Protein AF-A0A919XK39-F1 (afdb_monomer)

Sequence (81 aa):
MIEILEEPVGETYRSMVSLAFDVCVEFILVKRDQISLNPNAEALLNQLKPYVKKKKRQDHWPGTNLFGHYADVYYLAAPKN

Secondary structure (DSSP, 8-state):
-----S---HHHHHHHHHHHHHH-SEEEEEEETTSPPPHHHHHHHHHHGGGEEEEEEESEETTEE-SS--EEEEEEEPPP-

Structure (mmCIF, N/CA/C/O backbone):
data_AF-A0A919XK39-F1
#
_entry.id   AF-A0A919XK39-F1
#
loop_
_atom_site.group_PDB
_atom_site.id
_atom_site.type_symbol
_atom_site.label_atom_id
_atom_site.label_alt_id
_atom_site.label_comp_id
_atom_site.label_asym_id
_atom_site.label_entity_id
_atom_site.label_seq_id
_atom_site.pdbx_PDB_ins_code
_atom_site.Cartn_x
_atom_site.Cartn_y
_atom_site.Cartn_z
_atom_site.occupancy
_atom_site.B_iso_or_equiv
_atom_site.auth_seq_id
_atom_site.auth_comp_id
_atom_site.auth_asym_id
_atom_site.auth_atom_id
_atom_site.pdbx_PDB_model_num
ATOM 1 N N . MET A 1 1 ? -21.978 -3.971 -8.955 1.00 52.28 1 MET A N 1
ATOM 2 C CA . MET A 1 1 ? -20.640 -3.716 -9.528 1.00 52.28 1 MET A CA 1
ATOM 3 C C . MET A 1 1 ? -20.378 -2.234 -9.342 1.00 52.28 1 MET A C 1
ATOM 5 O O . MET A 1 1 ? -21.279 -1.466 -9.649 1.00 52.28 1 MET A O 1
ATOM 9 N N . ILE A 1 2 ? -19.255 -1.835 -8.743 1.00 60.88 2 ILE A N 1
ATOM 10 C CA . ILE A 1 2 ? -18.887 -0.414 -8.676 1.00 60.88 2 ILE A CA 1
ATOM 11 C C . ILE A 1 2 ? -18.211 -0.101 -10.010 1.00 60.88 2 ILE A C 1
ATOM 13 O O . ILE A 1 2 ? -17.148 -0.650 -10.289 1.00 60.88 2 ILE A O 1
ATOM 17 N N . GLU A 1 3 ? -18.858 0.699 -10.854 1.00 61.16 3 GLU A N 1
ATOM 18 C CA . GLU A 1 3 ? -18.274 1.171 -12.111 1.00 61.16 3 GLU A CA 1
ATOM 19 C C . GLU A 1 3 ? -17.515 2.472 -11.847 1.00 61.16 3 GLU A C 1
ATOM 21 O O . GLU A 1 3 ? -18.105 3.500 -11.522 1.00 61.16 3 GLU A O 1
ATOM 26 N N . ILE A 1 4 ? -16.188 2.406 -11.950 1.00 72.38 4 ILE A N 1
ATOM 27 C CA . ILE A 1 4 ? -15.295 3.558 -11.835 1.00 72.38 4 ILE A CA 1
ATOM 28 C C . ILE A 1 4 ? -14.936 3.971 -13.262 1.00 72.38 4 ILE A C 1
ATOM 30 O O . ILE A 1 4 ? -14.060 3.374 -13.883 1.00 72.38 4 ILE A O 1
ATOM 34 N N . LEU A 1 5 ? -15.689 4.927 -13.808 1.00 80.62 5 LEU A N 1
ATOM 35 C CA . LEU A 1 5 ? -15.523 5.401 -15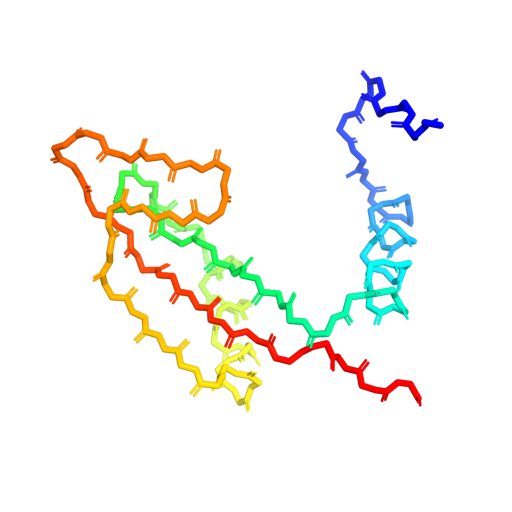.190 1.00 80.62 5 LEU A CA 1
ATOM 36 C C . LEU A 1 5 ? -14.399 6.438 -15.328 1.00 80.62 5 LEU A C 1
ATOM 38 O O . LEU A 1 5 ? -13.823 6.586 -16.402 1.00 80.62 5 LEU A O 1
ATOM 42 N N . GLU A 1 6 ? -14.075 7.125 -14.235 1.00 86.88 6 GLU A N 1
ATOM 43 C CA . GLU A 1 6 ? -13.016 8.127 -14.136 1.00 86.88 6 GLU A CA 1
ATOM 44 C C . GLU A 1 6 ? -12.191 7.869 -12.874 1.00 86.88 6 GLU A C 1
ATOM 46 O O . GLU A 1 6 ? -12.697 7.286 -11.912 1.00 86.88 6 GLU A O 1
ATOM 51 N N . GLU A 1 7 ? -10.931 8.313 -12.864 1.00 86.69 7 GLU A N 1
ATOM 52 C CA . GLU A 1 7 ? -10.066 8.197 -11.687 1.00 86.69 7 GLU A CA 1
ATOM 53 C C . GLU A 1 7 ? -10.749 8.862 -10.475 1.00 86.69 7 GLU A C 1
ATOM 55 O O . GLU A 1 7 ? -11.032 10.066 -10.509 1.00 86.69 7 GLU A O 1
ATOM 60 N N . PRO A 1 8 ? -11.035 8.115 -9.395 1.00 88.94 8 PRO A N 1
ATOM 61 C CA . PRO A 1 8 ? -11.704 8.674 -8.238 1.00 88.94 8 PRO A CA 1
ATOM 62 C C . PRO A 1 8 ? -10.757 9.639 -7.528 1.00 88.94 8 PRO A C 1
ATOM 64 O O . PRO A 1 8 ? -9.643 9.285 -7.149 1.00 88.94 8 PRO A O 1
ATOM 67 N N . VAL A 1 9 ? -11.226 10.862 -7.298 1.00 90.81 9 VAL A N 1
ATOM 68 C CA . VAL A 1 9 ? -10.468 11.912 -6.605 1.00 90.81 9 VAL A CA 1
ATOM 69 C C . VAL A 1 9 ? -11.250 12.460 -5.416 1.00 90.81 9 VAL A C 1
ATOM 71 O O . VAL A 1 9 ? -12.463 12.277 -5.306 1.00 90.81 9 VAL A O 1
ATOM 74 N N . GLY A 1 10 ? -10.544 13.135 -4.506 1.00 91.44 10 GLY A N 1
ATOM 75 C CA . GLY A 1 10 ? -11.149 13.819 -3.362 1.00 91.44 10 GLY A CA 1
ATOM 76 C C . GLY A 1 10 ? -12.027 12.898 -2.511 1.00 91.44 10 GLY A C 1
ATOM 77 O O . GLY A 1 10 ? -11.593 11.826 -2.082 1.00 91.44 10 GLY A O 1
ATOM 78 N N . GLU A 1 11 ? -13.267 13.322 -2.272 1.00 91.31 11 GLU A N 1
ATOM 79 C CA . GLU A 1 11 ? -14.214 12.593 -1.424 1.00 91.31 11 GLU A CA 1
ATOM 80 C C . GLU A 1 11 ? -14.613 11.231 -2.002 1.00 91.31 11 GLU A C 1
ATOM 82 O O . GLU A 1 11 ? -14.748 10.278 -1.243 1.00 91.31 11 GLU A O 1
ATOM 87 N N . THR A 1 12 ? -14.691 11.078 -3.327 1.00 90.31 12 THR A N 1
ATOM 88 C CA . THR A 1 12 ? -14.991 9.775 -3.944 1.00 90.31 12 THR A CA 1
ATOM 89 C C . THR A 1 12 ? -13.907 8.748 -3.619 1.00 90.31 12 THR A C 1
ATOM 91 O O . THR A 1 12 ? -14.209 7.627 -3.207 1.00 90.31 12 THR A O 1
ATOM 94 N N . TYR A 1 13 ? -12.634 9.141 -3.739 1.00 90.25 13 TYR A N 1
ATOM 95 C CA . TYR A 1 13 ? -11.511 8.278 -3.369 1.00 90.25 13 TYR A CA 1
ATOM 96 C C . TYR A 1 13 ? -11.542 7.934 -1.878 1.00 90.25 13 TYR A C 1
ATOM 98 O O . TYR A 1 13 ? -11.381 6.773 -1.499 1.00 90.25 13 TYR A O 1
ATOM 106 N N . ARG A 1 14 ? -11.813 8.934 -1.027 1.00 90.31 14 ARG A N 1
ATOM 107 C CA . ARG A 1 14 ? -11.950 8.743 0.421 1.00 90.31 14 ARG A CA 1
ATOM 108 C C . ARG A 1 14 ? -13.034 7.718 0.745 1.00 90.31 14 ARG A C 1
ATOM 110 O O . ARG A 1 14 ? -12.750 6.773 1.471 1.00 90.31 14 ARG A O 1
ATOM 117 N N . SER A 1 15 ? -14.242 7.875 0.205 1.00 90.75 15 SER A N 1
ATOM 118 C CA . SER A 1 15 ? -15.357 6.956 0.452 1.00 90.75 15 SER A CA 1
ATOM 119 C C . SER A 1 15 ? -15.042 5.535 -0.001 1.00 90.75 15 SER A C 1
ATOM 121 O O . SER A 1 15 ? -15.400 4.585 0.691 1.00 90.75 15 SER A O 1
ATOM 123 N N . MET A 1 16 ? -14.331 5.378 -1.120 1.00 89.62 16 MET A N 1
ATOM 124 C CA . MET A 1 16 ? -13.911 4.065 -1.606 1.00 89.62 16 MET A CA 1
ATOM 125 C C . MET A 1 16 ? -12.914 3.391 -0.654 1.00 89.62 16 MET A C 1
ATOM 127 O O . MET A 1 16 ? -13.067 2.212 -0.340 1.00 89.62 16 MET A O 1
ATOM 131 N N . VAL A 1 17 ? -11.923 4.135 -0.153 1.00 89.31 17 VAL A N 1
ATOM 132 C CA . VAL A 1 17 ? -10.965 3.621 0.839 1.00 89.31 17 VAL A CA 1
ATOM 133 C C . VAL A 1 17 ? -11.663 3.296 2.163 1.00 89.31 17 VAL A C 1
ATOM 135 O O . VAL A 1 17 ? -11.405 2.238 2.729 1.00 89.31 17 VAL A O 1
ATOM 138 N N . SER A 1 18 ? -12.579 4.150 2.631 1.00 89.94 18 SER A N 1
ATOM 139 C CA . SER A 1 18 ? -13.363 3.896 3.847 1.00 89.94 18 SER A CA 1
ATOM 140 C C . SER A 1 18 ? -14.202 2.625 3.728 1.00 89.94 18 SER A C 1
ATOM 142 O O . SER A 1 18 ? -14.123 1.768 4.601 1.00 89.94 18 SER A O 1
ATOM 144 N N . LEU A 1 19 ? -14.929 2.455 2.616 1.00 89.88 19 LEU A N 1
ATOM 145 C CA . LEU A 1 19 ? -15.689 1.231 2.356 1.00 89.88 19 LEU A CA 1
ATOM 146 C C . LEU A 1 19 ? -14.774 0.006 2.359 1.00 89.88 19 LEU A C 1
ATOM 148 O O . LEU A 1 19 ? -15.128 -1.032 2.911 1.00 89.88 19 LEU A O 1
ATOM 152 N N . ALA A 1 20 ? -13.592 0.120 1.752 1.00 89.56 20 ALA A N 1
ATOM 153 C CA . ALA A 1 20 ? -12.631 -0.965 1.769 1.00 89.56 20 ALA A CA 1
ATOM 154 C C . ALA A 1 20 ? -12.224 -1.312 3.212 1.00 89.56 20 ALA A C 1
ATOM 156 O O . ALA A 1 20 ? -12.120 -2.495 3.532 1.00 89.56 20 ALA A O 1
ATOM 157 N N . PHE A 1 21 ? -11.971 -0.322 4.078 1.00 88.31 21 PHE A N 1
ATOM 158 C CA . PHE A 1 21 ? -11.611 -0.571 5.480 1.00 88.31 21 PHE A CA 1
ATOM 159 C C . PHE A 1 21 ? -12.709 -1.309 6.250 1.00 88.31 21 PHE A C 1
ATOM 161 O O . PHE A 1 21 ? -12.379 -2.142 7.089 1.00 88.31 21 PHE A O 1
ATOM 168 N N . ASP A 1 22 ? -13.979 -1.075 5.919 1.00 89.50 22 ASP A N 1
ATOM 169 C CA . ASP A 1 22 ? -15.104 -1.764 6.554 1.00 89.50 22 ASP A CA 1
ATOM 170 C C . ASP A 1 22 ? -15.223 -3.240 6.136 1.00 89.50 22 ASP A C 1
ATOM 172 O O . ASP A 1 22 ? -15.645 -4.080 6.932 1.00 89.50 22 ASP A O 1
ATOM 176 N N . VAL A 1 23 ? -14.871 -3.577 4.889 1.00 90.94 23 VAL A N 1
ATOM 177 C CA . VAL A 1 23 ? -15.105 -4.925 4.330 1.00 90.94 23 VAL A CA 1
ATOM 178 C C . VAL A 1 23 ? -13.861 -5.815 4.300 1.00 90.94 23 VAL A C 1
ATOM 180 O O . VAL A 1 23 ? -13.981 -7.042 4.281 1.00 90.94 23 VAL A O 1
ATOM 183 N N . CYS A 1 24 ? -12.664 -5.231 4.276 1.00 90.25 24 CYS A N 1
ATOM 184 C CA . CYS A 1 24 ? -11.405 -5.964 4.168 1.00 90.25 24 CYS A CA 1
ATOM 185 C C . CYS A 1 24 ? -10.751 -6.172 5.537 1.00 90.25 24 CYS A C 1
ATOM 187 O O . CYS A 1 24 ? -10.878 -5.365 6.447 1.00 90.25 24 CYS A O 1
ATOM 189 N N . VAL A 1 25 ? -9.963 -7.242 5.668 1.00 90.19 25 VAL A N 1
ATOM 190 C CA . VAL A 1 25 ? -9.170 -7.519 6.884 1.00 90.19 25 VAL A CA 1
ATOM 191 C C . VAL A 1 25 ? -7.722 -7.023 6.748 1.00 90.19 25 VAL A C 1
ATOM 193 O O . VAL A 1 25 ? -7.064 -6.665 7.731 1.0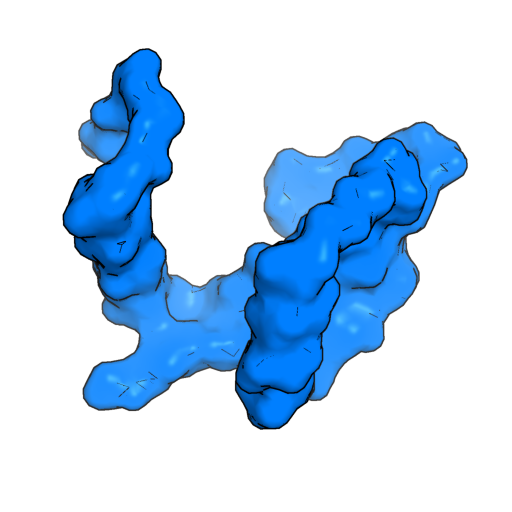0 90.19 25 VAL A O 1
ATOM 196 N N . GLU A 1 26 ? -7.204 -7.008 5.522 1.00 89.62 26 GLU A N 1
ATOM 197 C CA . GLU A 1 26 ? -5.813 -6.691 5.200 1.00 89.62 26 GLU A CA 1
ATOM 198 C C . GLU A 1 26 ? -5.749 -5.887 3.901 1.00 89.62 26 GLU A C 1
ATOM 200 O O . GLU A 1 26 ? -6.531 -6.109 2.977 1.00 89.62 26 GLU A O 1
ATOM 205 N N . PHE A 1 27 ? -4.791 -4.967 3.847 1.00 92.69 27 PHE A N 1
ATOM 206 C CA . PHE A 1 27 ? -4.478 -4.142 2.687 1.00 92.69 27 PHE A CA 1
ATOM 207 C C . PHE A 1 27 ? -3.047 -4.375 2.250 1.00 92.69 27 PHE A C 1
ATOM 209 O O . PHE A 1 27 ? -2.169 -4.623 3.080 1.00 92.69 27 PHE A O 1
ATOM 216 N N . ILE A 1 28 ? -2.805 -4.219 0.951 1.00 94.56 28 ILE A N 1
ATOM 217 C CA . ILE A 1 28 ? -1.455 -4.146 0.406 1.00 94.56 28 ILE A CA 1
ATOM 218 C C . ILE A 1 28 ? -1.210 -2.776 -0.215 1.00 94.56 28 ILE A C 1
ATOM 220 O O . ILE A 1 28 ? -2.025 -2.271 -0.982 1.00 94.56 28 ILE A O 1
ATOM 224 N N . LEU A 1 29 ? -0.063 -2.190 0.108 1.00 94.75 29 LEU A N 1
ATOM 225 C CA . LEU A 1 29 ? 0.508 -1.055 -0.604 1.00 94.75 29 LEU A CA 1
ATOM 226 C C . LEU A 1 29 ? 1.751 -1.557 -1.336 1.00 94.75 29 LEU A C 1
ATOM 228 O O . LEU A 1 29 ? 2.623 -2.179 -0.730 1.00 94.75 29 LEU A O 1
ATOM 232 N N . VAL A 1 30 ? 1.836 -1.298 -2.637 1.00 96.00 30 VAL A N 1
ATOM 233 C CA . VAL A 1 30 ? 2.917 -1.809 -3.485 1.00 96.00 30 VAL A CA 1
ATOM 234 C C . VAL A 1 30 ? 3.754 -0.649 -4.004 1.00 96.00 30 VAL A C 1
ATOM 236 O O . VAL A 1 30 ? 3.255 0.206 -4.731 1.00 96.00 30 VAL A O 1
ATOM 239 N N . LYS A 1 31 ? 5.049 -0.647 -3.679 1.00 95.88 31 LYS A N 1
ATOM 240 C CA . LYS A 1 31 ? 6.040 0.254 -4.277 1.00 95.88 31 LYS A CA 1
ATOM 241 C C . LYS A 1 31 ? 6.892 -0.536 -5.268 1.00 95.88 31 LYS A C 1
ATOM 243 O O . LYS A 1 31 ? 7.737 -1.335 -4.869 1.00 95.88 31 LYS A O 1
ATOM 248 N N . ARG A 1 32 ? 6.673 -0.313 -6.562 1.00 95.12 32 ARG A N 1
ATOM 249 C CA . ARG A 1 32 ? 7.474 -0.910 -7.642 1.00 95.12 32 ARG A CA 1
ATOM 250 C C . ARG A 1 32 ? 8.772 -0.129 -7.820 1.00 95.12 32 ARG A C 1
ATOM 252 O O . ARG A 1 32 ? 8.740 1.096 -7.812 1.00 95.12 32 ARG A O 1
ATOM 259 N N . ASP A 1 33 ? 9.881 -0.818 -8.069 1.00 93.38 33 ASP A N 1
ATOM 260 C CA . ASP A 1 33 ? 11.191 -0.165 -8.262 1.00 93.38 33 ASP A CA 1
ATOM 261 C C . ASP A 1 33 ? 11.229 0.812 -9.430 1.00 93.38 33 ASP A C 1
ATOM 263 O O . ASP A 1 33 ? 11.975 1.783 -9.427 1.00 93.38 33 ASP A O 1
ATOM 267 N N . GLN A 1 34 ? 10.427 0.521 -10.449 1.00 92.38 34 GLN A N 1
ATOM 268 C CA . GLN A 1 34 ? 10.398 1.256 -11.707 1.00 92.38 34 GLN A CA 1
ATOM 269 C C . GLN A 1 34 ? 9.736 2.633 -11.571 1.00 92.38 34 GLN A C 1
ATOM 271 O O . GLN A 1 34 ? 9.767 3.413 -12.517 1.00 92.38 34 GLN A O 1
ATOM 276 N N . ILE A 1 35 ? 9.098 2.916 -10.430 1.00 91.94 35 ILE A N 1
ATOM 277 C CA . ILE A 1 35 ? 8.334 4.139 -10.204 1.00 91.94 35 ILE A CA 1
ATOM 278 C C . ILE A 1 35 ? 8.973 4.897 -9.045 1.00 91.94 35 ILE A C 1
ATOM 280 O O . ILE A 1 35 ? 8.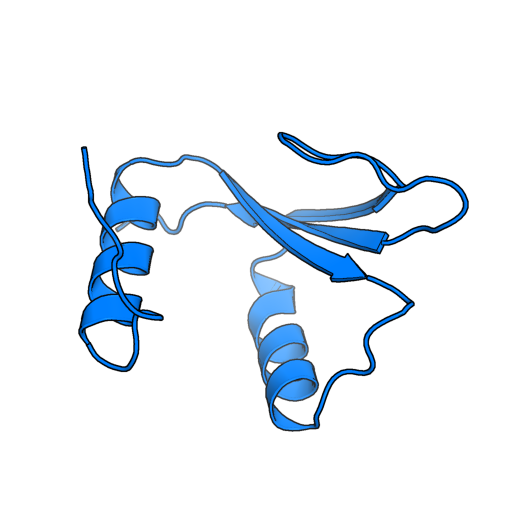831 4.528 -7.876 1.00 91.94 35 ILE A O 1
ATOM 284 N N . SER A 1 36 ? 9.668 5.982 -9.381 1.00 93.94 36 SER A N 1
ATOM 285 C CA . SER A 1 36 ? 10.180 6.923 -8.389 1.00 93.94 36 SER A CA 1
ATOM 286 C C . SER A 1 36 ? 9.021 7.602 -7.666 1.00 93.94 36 SER A C 1
ATOM 288 O O . SER A 1 36 ? 8.075 8.083 -8.291 1.00 93.94 36 SER A O 1
ATOM 290 N N . LEU A 1 37 ? 9.107 7.661 -6.341 1.00 93.94 37 LEU A N 1
ATOM 291 C CA . LEU A 1 37 ? 8.131 8.373 -5.529 1.00 93.94 37 LEU A CA 1
ATOM 292 C C . LEU A 1 37 ? 8.443 9.870 -5.527 1.00 93.94 37 LEU A C 1
ATOM 294 O O . LEU A 1 37 ? 9.601 10.285 -5.485 1.00 93.94 37 LEU A O 1
ATOM 298 N N . ASN A 1 38 ? 7.392 10.685 -5.547 1.00 95.88 38 ASN A N 1
ATOM 299 C CA . ASN A 1 38 ? 7.522 12.109 -5.265 1.00 95.88 38 ASN A CA 1
ATOM 300 C C . ASN A 1 38 ? 7.619 12.345 -3.737 1.00 95.88 38 ASN A C 1
ATOM 302 O O . ASN A 1 38 ? 7.316 11.438 -2.952 1.00 95.88 38 ASN A O 1
ATOM 306 N N . PRO A 1 39 ? 7.997 13.555 -3.285 1.00 97.06 39 PRO A N 1
ATOM 307 C CA . PRO A 1 39 ? 8.153 13.840 -1.857 1.00 97.06 39 PRO A CA 1
ATOM 308 C C . PRO A 1 39 ? 6.894 13.580 -1.016 1.00 97.06 39 PRO A C 1
ATOM 310 O O . PRO A 1 39 ? 6.999 13.113 0.117 1.00 97.06 39 PRO A O 1
ATOM 313 N N . ASN A 1 40 ? 5.701 13.820 -1.571 1.00 95.25 40 ASN A N 1
ATOM 314 C CA . ASN A 1 40 ? 4.435 13.578 -0.871 1.00 95.25 40 ASN A CA 1
ATOM 315 C C . ASN A 1 40 ? 4.196 12.080 -0.639 1.00 95.25 40 ASN A C 1
ATOM 317 O O . ASN A 1 40 ? 3.765 11.680 0.441 1.00 95.25 40 ASN A O 1
ATOM 321 N N . ALA A 1 41 ? 4.510 11.243 -1.629 1.00 93.00 41 ALA A N 1
ATOM 322 C CA . ALA A 1 41 ? 4.391 9.795 -1.521 1.00 93.00 41 ALA A CA 1
ATOM 323 C C . ALA A 1 41 ? 5.411 9.208 -0.532 1.00 93.00 41 ALA A C 1
ATOM 325 O O . ALA A 1 41 ? 5.062 8.332 0.257 1.00 93.00 41 ALA A O 1
ATOM 326 N N . GLU A 1 42 ? 6.643 9.725 -0.510 1.00 95.44 42 GLU A N 1
ATOM 327 C CA . GLU A 1 42 ? 7.641 9.344 0.501 1.00 95.44 42 GLU A CA 1
ATOM 328 C C . GLU A 1 42 ? 7.196 9.748 1.919 1.00 95.44 42 GLU A C 1
ATOM 330 O O . GLU A 1 42 ? 7.323 8.969 2.869 1.00 95.44 42 GLU A O 1
ATOM 335 N N . ALA A 1 43 ? 6.621 10.945 2.082 1.00 96.62 43 ALA A N 1
ATOM 336 C CA . ALA A 1 43 ? 6.074 11.397 3.361 1.00 96.62 43 ALA A CA 1
ATOM 337 C C . ALA A 1 43 ? 4.923 10.499 3.840 1.00 96.62 43 ALA A C 1
ATOM 339 O O . ALA A 1 43 ? 4.929 10.060 4.992 1.00 96.62 43 ALA A O 1
ATOM 340 N N . LEU A 1 44 ? 3.986 10.158 2.951 1.00 93.44 44 LEU A N 1
ATOM 341 C CA . LEU A 1 44 ? 2.895 9.233 3.254 1.00 93.44 44 LEU A CA 1
ATOM 342 C C . LEU A 1 44 ? 3.429 7.855 3.664 1.00 93.44 44 LEU A C 1
ATOM 344 O O . LEU A 1 44 ? 3.006 7.301 4.676 1.00 93.44 44 LEU A O 1
ATOM 348 N N . LEU A 1 45 ? 4.401 7.312 2.929 1.00 94.25 45 LEU A N 1
ATOM 349 C CA . LEU A 1 45 ? 4.991 6.014 3.252 1.00 94.25 45 LEU A CA 1
ATOM 350 C C . LEU A 1 45 ? 5.629 6.011 4.648 1.00 94.25 45 LEU A C 1
ATOM 352 O O . LEU A 1 45 ? 5.510 5.027 5.378 1.00 94.25 45 LEU A O 1
ATOM 356 N N . ASN A 1 46 ? 6.263 7.117 5.048 1.00 94.88 46 ASN A N 1
ATOM 357 C CA . ASN A 1 46 ? 6.790 7.291 6.399 1.00 94.88 46 ASN A CA 1
ATOM 358 C C . ASN A 1 46 ? 5.687 7.343 7.463 1.00 94.88 46 ASN A C 1
ATOM 360 O O . ASN A 1 46 ? 5.833 6.700 8.501 1.00 94.88 46 ASN A O 1
ATOM 364 N N . GLN A 1 47 ? 4.585 8.051 7.201 1.00 94.88 47 GLN A N 1
ATOM 365 C CA . GLN A 1 47 ? 3.427 8.109 8.102 1.00 94.88 47 GLN A CA 1
ATOM 366 C C . GLN A 1 47 ? 2.752 6.745 8.274 1.00 94.88 47 GLN A C 1
ATOM 368 O O . GLN A 1 47 ? 2.225 6.450 9.344 1.00 94.88 47 GLN A O 1
ATOM 373 N N . LEU A 1 48 ? 2.793 5.900 7.242 1.00 91.62 48 LEU A N 1
ATOM 374 C CA . LEU A 1 48 ? 2.194 4.570 7.276 1.00 91.62 48 LEU A CA 1
ATOM 375 C C . LEU A 1 48 ? 3.038 3.533 8.026 1.00 91.62 48 LEU A C 1
ATOM 377 O O . LEU A 1 48 ? 2.487 2.517 8.445 1.00 91.62 48 LEU A O 1
ATOM 381 N N . LYS A 1 49 ? 4.344 3.770 8.238 1.00 92.50 49 LYS A N 1
ATOM 382 C CA . LYS A 1 49 ? 5.265 2.815 8.890 1.00 92.50 49 LYS A CA 1
ATOM 383 C C . LYS A 1 49 ? 4.724 2.185 10.184 1.00 92.50 49 LYS A C 1
ATOM 385 O O . LYS A 1 49 ? 4.849 0.968 10.296 1.00 92.50 49 LYS A O 1
ATOM 390 N N . PRO A 1 50 ? 4.107 2.927 11.127 1.00 92.25 50 PRO A N 1
ATOM 391 C CA . PRO A 1 50 ? 3.576 2.345 12.364 1.00 92.25 50 PRO A CA 1
ATOM 392 C C . PRO A 1 50 ? 2.451 1.323 12.145 1.00 92.25 50 PRO A C 1
ATOM 394 O O . PRO A 1 50 ? 2.214 0.479 13.003 1.00 92.25 50 PRO A O 1
ATOM 397 N N . TYR A 1 51 ? 1.769 1.383 10.999 1.00 89.75 51 TYR A N 1
ATOM 398 C CA . TYR A 1 51 ? 0.641 0.515 10.654 1.00 89.75 51 TYR A CA 1
ATOM 399 C C . TYR A 1 51 ? 1.047 -0.676 9.769 1.00 89.75 51 TYR A C 1
ATOM 401 O O . TYR A 1 51 ? 0.229 -1.558 9.488 1.00 89.75 51 TYR A O 1
ATOM 409 N N . VAL A 1 52 ? 2.305 -0.726 9.315 1.00 93.88 52 VAL A N 1
ATOM 410 C CA . VAL A 1 52 ? 2.822 -1.819 8.484 1.00 93.88 52 VAL A CA 1
ATOM 411 C C . VAL A 1 52 ? 3.106 -3.033 9.363 1.00 93.88 52 VAL A C 1
ATOM 413 O O . VAL A 1 52 ? 4.000 -3.014 10.203 1.00 93.88 52 VAL A O 1
ATOM 416 N N . LYS A 1 53 ? 2.394 -4.136 9.115 1.00 95.06 53 LYS A N 1
ATOM 417 C CA . LYS A 1 53 ? 2.619 -5.412 9.813 1.00 95.06 53 LYS A CA 1
ATOM 418 C C . LYS A 1 53 ? 3.869 -6.123 9.315 1.00 95.06 53 LYS A C 1
ATOM 420 O O . LYS A 1 53 ? 4.628 -6.695 10.088 1.00 95.06 53 LYS A O 1
ATOM 425 N N . LYS A 1 54 ? 4.038 -6.154 7.993 1.00 96.06 54 LYS A N 1
ATOM 426 C CA . LYS A 1 54 ? 5.152 -6.823 7.316 1.00 96.06 54 LYS A CA 1
ATOM 427 C C . LYS A 1 54 ? 5.429 -6.127 5.989 1.00 96.06 54 LYS A C 1
ATOM 429 O O . LYS A 1 54 ? 4.506 -5.699 5.297 1.00 96.06 54 LYS A O 1
ATOM 434 N N . LYS A 1 55 ? 6.704 -6.063 5.622 1.00 96.94 55 LYS A N 1
ATOM 435 C CA . LYS A 1 55 ? 7.168 -5.665 4.294 1.00 96.94 55 LYS A CA 1
ATOM 436 C C . LYS A 1 55 ? 7.871 -6.861 3.672 1.00 96.94 55 LYS A C 1
ATOM 438 O O . LYS A 1 55 ? 8.706 -7.485 4.323 1.00 96.94 55 LYS A O 1
ATOM 443 N N . LYS A 1 56 ? 7.550 -7.168 2.422 1.00 97.94 56 LYS A N 1
ATOM 444 C CA . LYS A 1 56 ? 8.209 -8.224 1.657 1.00 97.94 56 LYS A CA 1
ATOM 445 C C . LYS A 1 56 ? 8.720 -7.673 0.340 1.00 97.94 56 LYS A C 1
ATOM 447 O O . LYS A 1 56 ? 8.025 -6.917 -0.333 1.00 97.94 56 LYS A O 1
ATOM 452 N N . ARG A 1 57 ? 9.927 -8.089 -0.021 1.00 97.56 57 ARG A N 1
ATOM 453 C CA . ARG A 1 57 ? 10.479 -7.899 -1.355 1.00 97.56 57 ARG A CA 1
ATOM 454 C C . ARG A 1 57 ? 10.006 -9.058 -2.223 1.00 97.56 57 ARG A C 1
ATOM 456 O O . ARG A 1 57 ? 10.372 -10.195 -1.942 1.00 97.56 57 ARG A O 1
ATOM 463 N N . GLN A 1 58 ? 9.156 -8.794 -3.206 1.00 97.88 58 GLN A N 1
ATOM 464 C CA . GLN A 1 58 ? 8.516 -9.843 -4.004 1.00 97.88 58 GLN A CA 1
ATOM 465 C C . GLN A 1 58 ? 8.146 -9.332 -5.398 1.00 97.88 58 GLN A C 1
ATOM 467 O O . GLN A 1 58 ? 8.059 -8.129 -5.631 1.00 97.88 58 GLN A O 1
ATOM 472 N N . ASP A 1 59 ? 7.950 -10.259 -6.322 1.00 97.19 59 ASP A N 1
ATOM 473 C CA . ASP A 1 59 ? 7.584 -10.025 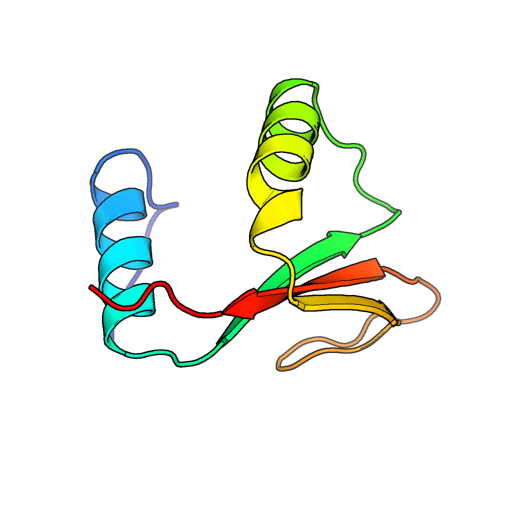-7.719 1.00 97.19 59 ASP A CA 1
ATOM 474 C C . ASP A 1 59 ? 6.120 -10.389 -8.018 1.00 97.19 59 ASP A C 1
ATOM 476 O O . ASP A 1 59 ? 5.631 -10.122 -9.105 1.00 97.19 59 ASP A O 1
ATOM 480 N N . HIS A 1 60 ? 5.376 -10.936 -7.059 1.00 96.88 60 HIS A N 1
ATOM 481 C CA . HIS A 1 60 ? 3.969 -11.310 -7.219 1.00 96.88 60 HIS A CA 1
ATOM 482 C C . HIS A 1 60 ? 3.153 -10.905 -5.997 1.00 96.88 60 HIS A C 1
ATOM 484 O O . HIS A 1 60 ? 3.688 -10.855 -4.896 1.00 96.88 60 HIS A O 1
ATOM 490 N N . TRP A 1 61 ? 1.862 -10.627 -6.157 1.00 95.44 61 TRP A N 1
ATOM 491 C CA . TRP A 1 61 ? 0.882 -10.410 -5.082 1.00 95.44 61 TRP A CA 1
ATOM 492 C C . TRP A 1 61 ? -0.532 -10.693 -5.624 1.00 95.44 61 TRP A C 1
ATOM 494 O O . TRP A 1 61 ? -0.680 -10.936 -6.824 1.00 95.44 61 TRP A O 1
ATOM 504 N N . PRO A 1 62 ? -1.590 -10.712 -4.790 1.00 92.38 62 PRO A N 1
ATOM 505 C CA . PRO A 1 62 ? -2.940 -10.978 -5.281 1.00 92.38 62 PRO A CA 1
ATOM 506 C C . PRO A 1 62 ? -3.312 -10.075 -6.465 1.00 92.38 62 PRO A C 1
ATOM 508 O O . PRO A 1 62 ? -3.299 -8.852 -6.351 1.00 92.38 62 PRO A O 1
ATOM 511 N N . GLY A 1 63 ? -3.612 -10.691 -7.609 1.00 92.31 63 GLY A N 1
ATOM 512 C CA . GLY A 1 63 ? -4.006 -9.990 -8.832 1.00 92.31 63 GLY A CA 1
ATOM 513 C C . GLY A 1 63 ? -2.861 -9.482 -9.715 1.00 92.31 63 GLY A C 1
ATOM 514 O O . GLY A 1 63 ? -3.141 -8.893 -10.756 1.00 92.31 63 GLY A O 1
ATOM 515 N N . THR A 1 64 ? -1.582 -9.671 -9.367 1.00 95.06 64 THR A N 1
ATOM 516 C CA . THR A 1 64 ? -0.472 -9.186 -10.211 1.00 95.06 64 THR A CA 1
ATOM 517 C C . THR A 1 64 ? 0.800 -10.024 -10.084 1.00 95.06 64 THR A C 1
ATOM 519 O O . THR A 1 64 ? 1.221 -10.377 -8.986 1.00 95.06 64 THR A O 1
ATOM 522 N N . ASN A 1 65 ? 1.458 -10.257 -11.223 1.00 96.06 65 ASN A N 1
ATOM 523 C CA . ASN A 1 65 ? 2.820 -10.782 -11.319 1.00 96.06 65 ASN A CA 1
ATOM 524 C C . ASN A 1 65 ? 3.683 -9.789 -12.114 1.00 96.06 65 ASN A C 1
ATOM 526 O O . ASN A 1 65 ? 3.257 -9.296 -13.160 1.00 96.06 65 ASN A O 1
ATOM 530 N N . LEU A 1 66 ? 4.887 -9.503 -11.632 1.00 94.94 66 LEU A N 1
ATOM 531 C CA . LEU A 1 66 ? 5.927 -8.753 -12.324 1.00 94.94 66 LEU A CA 1
ATOM 532 C C . LEU A 1 66 ? 6.932 -9.733 -12.922 1.00 94.94 66 LEU A C 1
ATOM 534 O O . LEU A 1 66 ? 7.449 -10.609 -12.238 1.00 94.94 66 LEU A O 1
ATOM 538 N N . PHE A 1 67 ? 7.258 -9.549 -14.196 1.00 91.94 67 PHE A N 1
ATOM 539 C CA . PHE A 1 67 ? 8.265 -10.358 -14.874 1.00 91.94 67 PHE A CA 1
ATOM 540 C C . PHE A 1 67 ? 9.583 -9.584 -14.939 1.00 91.94 67 PHE A C 1
ATOM 542 O O . PHE A 1 67 ? 9.645 -8.521 -15.552 1.00 91.94 67 PHE A O 1
ATOM 549 N N . GLY A 1 68 ? 10.630 -10.101 -14.287 1.00 92.19 68 GLY A N 1
ATOM 550 C CA . GLY A 1 68 ? 11.978 -9.513 -14.306 1.00 92.19 68 GLY A CA 1
ATOM 551 C C . G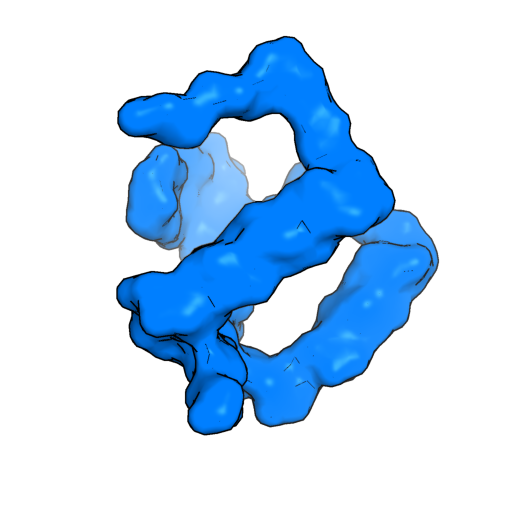LY A 1 68 ? 12.188 -8.307 -13.381 1.00 92.19 68 GLY A C 1
ATOM 552 O O . GLY A 1 68 ? 13.241 -7.674 -13.43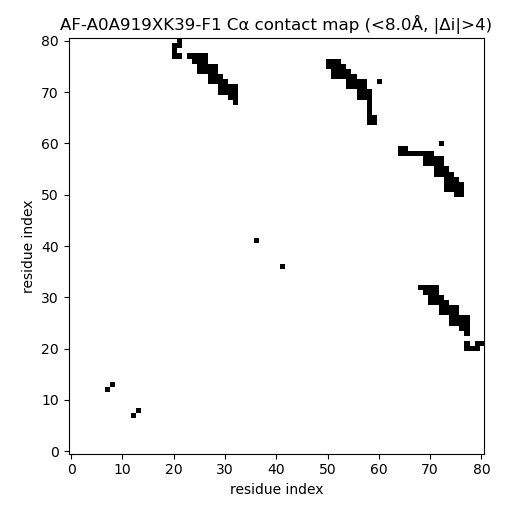4 1.00 92.19 68 GLY A O 1
ATOM 553 N N . HIS A 1 69 ? 11.218 -7.988 -12.521 1.00 93.56 69 HIS A N 1
ATOM 554 C CA . HIS A 1 69 ? 11.275 -6.849 -11.605 1.00 93.56 69 HIS A CA 1
ATOM 555 C C . HIS A 1 69 ? 10.716 -7.208 -10.232 1.00 93.56 69 HIS A C 1
ATOM 557 O O . HIS A 1 69 ? 9.922 -8.135 -10.102 1.00 93.56 69 HIS A O 1
ATOM 563 N N . TYR A 1 70 ? 11.093 -6.429 -9.220 1.00 96.81 70 TYR A N 1
ATOM 564 C CA . TYR A 1 70 ? 10.609 -6.594 -7.857 1.00 96.81 70 TYR A CA 1
ATOM 565 C C . TYR A 1 70 ? 9.846 -5.357 -7.386 1.00 96.81 70 TYR A C 1
ATOM 567 O O . TYR A 1 70 ? 9.937 -4.256 -7.939 1.00 96.81 70 TYR A O 1
ATOM 575 N N . ALA A 1 71 ? 9.073 -5.564 -6.332 1.00 97.69 71 ALA A N 1
ATOM 576 C CA . ALA A 1 71 ? 8.410 -4.518 -5.593 1.00 97.69 71 ALA A CA 1
ATOM 577 C C . ALA A 1 71 ? 8.588 -4.741 -4.094 1.00 97.69 71 ALA A C 1
ATOM 579 O O . ALA A 1 71 ? 8.755 -5.859 -3.597 1.00 97.69 71 ALA A O 1
ATOM 580 N N . ASP A 1 72 ? 8.511 -3.638 -3.370 1.00 97.44 72 ASP A N 1
ATOM 581 C CA . ASP A 1 72 ? 8.283 -3.644 -1.941 1.00 97.44 72 ASP A CA 1
ATOM 582 C C . ASP A 1 72 ? 6.771 -3.708 -1.693 1.00 97.44 72 ASP A C 1
ATOM 584 O O . ASP A 1 72 ? 6.044 -2.756 -1.983 1.00 97.44 72 ASP A O 1
ATOM 588 N N . VAL A 1 73 ? 6.297 -4.836 -1.161 1.00 97.75 73 VAL A N 1
ATOM 589 C CA . VAL A 1 73 ? 4.889 -5.054 -0.811 1.00 97.75 73 VAL A CA 1
ATOM 590 C C . VAL A 1 73 ? 4.722 -4.909 0.696 1.00 97.75 73 VAL A C 1
ATOM 592 O O . VAL A 1 73 ? 5.229 -5.712 1.487 1.00 97.75 73 VAL A O 1
ATOM 595 N N . TYR A 1 74 ? 4.019 -3.854 1.086 1.00 97.06 74 TYR A N 1
ATOM 596 C CA . TYR A 1 74 ? 3.688 -3.511 2.460 1.00 97.06 74 TYR A CA 1
ATOM 597 C C . TYR A 1 74 ? 2.302 -4.055 2.770 1.00 97.06 74 TYR A C 1
ATOM 599 O O . TYR A 1 74 ? 1.352 -3.747 2.060 1.00 97.06 74 TYR A O 1
ATOM 607 N N . TYR A 1 75 ? 2.180 -4.837 3.833 1.00 95.50 75 TYR A N 1
ATOM 608 C CA . TYR A 1 75 ? 0.904 -5.387 4.266 1.00 95.50 75 TYR A CA 1
ATOM 609 C C . TYR A 1 75 ? 0.445 -4.680 5.539 1.00 95.50 75 TYR A C 1
ATOM 611 O O . TYR A 1 75 ? 1.185 -4.621 6.529 1.00 95.50 75 TYR A O 1
ATOM 619 N N . LEU A 1 76 ? -0.776 -4.155 5.510 1.00 93.00 76 LEU A N 1
ATOM 620 C CA . LEU A 1 76 ? -1.375 -3.344 6.564 1.00 93.00 76 LEU A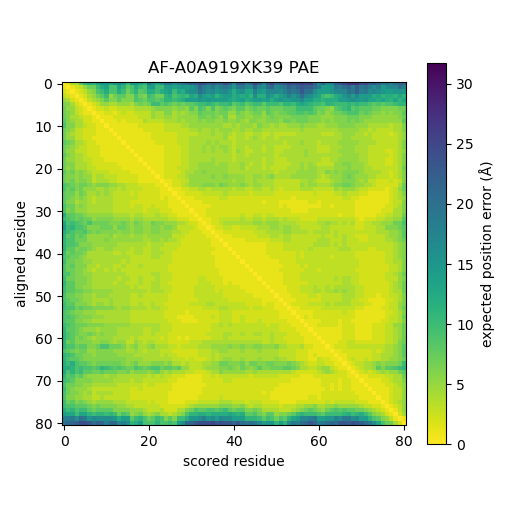 CA 1
ATOM 621 C C . LEU A 1 76 ? -2.638 -4.030 7.093 1.00 93.00 76 LEU A C 1
ATOM 623 O O . LEU A 1 76 ? -3.366 -4.676 6.342 1.00 93.00 76 LEU A O 1
ATOM 627 N N . ALA A 1 77 ? -2.912 -3.895 8.391 1.00 87.50 77 ALA A N 1
ATOM 628 C CA . ALA A 1 77 ? -4.248 -4.212 8.900 1.00 87.50 77 ALA A CA 1
ATOM 629 C C . ALA A 1 77 ? -5.253 -3.216 8.324 1.00 87.50 77 ALA A C 1
ATOM 631 O O . ALA A 1 77 ? -4.944 -2.026 8.268 1.00 87.50 77 ALA A O 1
ATOM 632 N N . ALA A 1 78 ? -6.460 -3.677 8.006 1.00 83.25 78 ALA A N 1
ATOM 633 C CA . ALA A 1 78 ? -7.584 -2.757 7.984 1.00 83.25 78 ALA A CA 1
ATOM 634 C C . ALA A 1 78 ? -7.717 -2.118 9.383 1.00 83.25 78 ALA A C 1
ATOM 636 O O . ALA A 1 78 ? -7.671 -2.851 10.384 1.00 83.25 78 ALA A O 1
ATOM 637 N N . PRO A 1 79 ? -7.814 -0.782 9.487 1.00 75.38 79 PRO A N 1
ATOM 638 C CA . PRO A 1 79 ? -8.180 -0.131 10.734 1.00 75.38 79 PRO A CA 1
ATOM 639 C C . PRO A 1 79 ? -9.519 -0.704 11.198 1.00 75.38 79 PRO A C 1
ATOM 641 O O . PRO A 1 79 ? -10.456 -0.798 10.410 1.00 75.38 79 PRO A O 1
ATOM 644 N N . LYS A 1 80 ? -9.608 -1.118 12.462 1.00 65.12 80 LYS A N 1
ATOM 645 C CA . LYS A 1 80 ? -10.909 -1.423 13.057 1.00 65.12 80 LYS A CA 1
ATOM 646 C C . LYS A 1 80 ? -11.524 -0.091 13.472 1.00 65.12 80 LYS A C 1
ATOM 648 O O . LYS A 1 80 ? -10.910 0.600 14.285 1.00 65.12 80 LYS A O 1
ATOM 653 N N . ASN A 1 81 ? -12.656 0.256 12.864 1.00 58.25 81 ASN A N 1
ATOM 654 C CA . ASN A 1 81 ? -13.499 1.367 13.303 1.00 58.25 81 ASN A CA 1
ATOM 655 C C . ASN A 1 81 ? -14.037 1.122 14.718 1.00 58.25 81 ASN A C 1
ATOM 657 O O . ASN A 1 81 ? -14.273 -0.062 15.063 1.00 58.25 81 ASN A O 1
#

pLDDT: mean 90.39, std 9.14, range [52.28, 97.94]

Solvent-accessible surface area (backbone atoms only — not comparable to full-atom values): 5030 Å² total; per-residue (Å²): 132,90,84,76,92,59,88,68,54,72,68,59,37,49,53,52,53,52,53,44,33,75,75,40,72,64,45,77,50,77,49,46,72,92,57,83,74,53,74,67,55,51,52,49,53,59,71,42,49,89,56,48,77,48,75,44,82,40,37,62,56,95,95,48,76,50,85,97,50,55,24,44,40,34,34,27,64,35,64,81,129

Foldseek 3Di:
DDDDPDDDDDVRVVVVLVVCLVPDFKDKDKAWPVDDDDPVRVVVVVVCVVFFPDWDWAQDD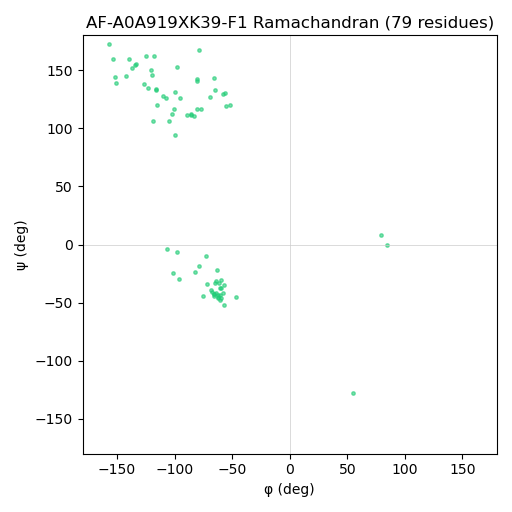VPDGHDPTTITITMGGSDDD

Organism: 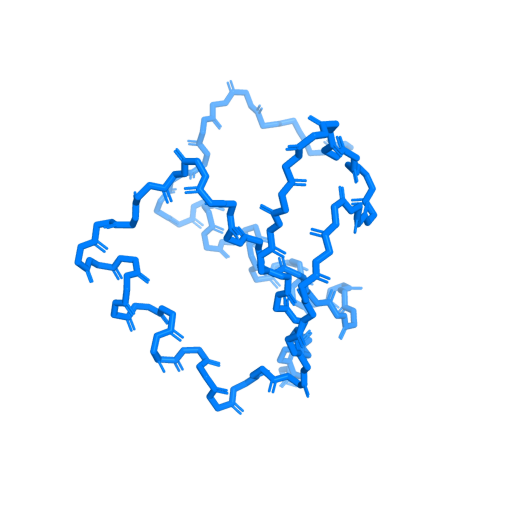NCBI:txid2716884

Nearest PDB structures (foldseek):
  2q3v-assembly1_A  TM=3.856E-01  e=2.280E+00  Arabidopsis thaliana
  6fdy-assembly1_U  TM=3.828E-01  e=6.717E+00  Homo sapiens
  1gh8-assembly1_A  TM=3.214E-01  e=4.587E+00  Methanothermobacter thermautotrophicus
  2my3-assembly1_A  TM=3.282E-01  e=7.628E+00  Saccharomyces cerevisiae S288C

Mean predicted aligned error: 4.53 Å

Radius of gyration: 14.02 Å; Cα contacts (8 Å, |Δi|>4): 80; chains: 1; bounding box: 33×25×28 Å